Protein AF-A0A924TGC1-F1 (afdb_monomer_lite)

Radius of gyration: 15.34 Å; chains: 1; bounding box: 41×27×35 Å

Sequence (74 aa):
MDPRMLDYYNRELAYVREQGAEFATQFPKVAARLGMRDFEVADPYVERLLEGFAFMSARIQLKMDAEFPRFSQR

Structure (mmCIF, N/CA/C/O backbone):
data_AF-A0A924TGC1-F1
#
_entry.id   AF-A0A924TGC1-F1
#
loop_
_atom_site.group_PDB
_atom_site.id
_atom_site.type_symbol
_atom_site.label_atom_id
_atom_site.label_alt_id
_atom_site.label_comp_id
_atom_site.label_asym_id
_atom_site.label_entity_id
_atom_site.label_seq_id
_atom_site.pdbx_PDB_ins_code
_atom_site.Cartn_x
_atom_site.Cartn_y
_atom_site.Cartn_z
_atom_site.occupancy
_atom_site.B_iso_or_equiv
_atom_site.auth_seq_id
_atom_site.auth_comp_id
_atom_site.auth_asym_id
_atom_site.auth_atom_id
_atom_site.pdbx_PDB_model_num
ATOM 1 N N . MET A 1 1 ? 10.637 9.194 -16.304 1.00 70.81 1 MET A N 1
ATOM 2 C CA . MET A 1 1 ? 10.209 8.092 -15.412 1.00 70.81 1 MET A CA 1
ATOM 3 C C . MET A 1 1 ? 10.163 6.814 -16.231 1.00 70.81 1 MET A C 1
ATOM 5 O O . MET A 1 1 ? 9.833 6.908 -17.405 1.00 70.81 1 MET A O 1
ATOM 9 N N . ASP A 1 2 ? 10.520 5.667 -15.648 1.00 84.94 2 ASP A N 1
ATOM 10 C CA . ASP A 1 2 ? 10.365 4.359 -16.306 1.00 84.94 2 ASP A CA 1
ATOM 11 C C . ASP A 1 2 ? 8.865 4.083 -16.539 1.00 84.94 2 ASP A C 1
ATOM 13 O O . ASP A 1 2 ? 8.109 4.156 -15.568 1.00 84.94 2 ASP A O 1
ATOM 17 N N . PRO A 1 3 ? 8.413 3.786 -17.773 1.00 88.88 3 PRO A N 1
ATOM 18 C CA . PRO A 1 3 ? 7.004 3.509 -18.062 1.00 88.88 3 PRO A CA 1
ATOM 19 C C . PRO A 1 3 ? 6.417 2.358 -17.239 1.00 88.88 3 PRO A C 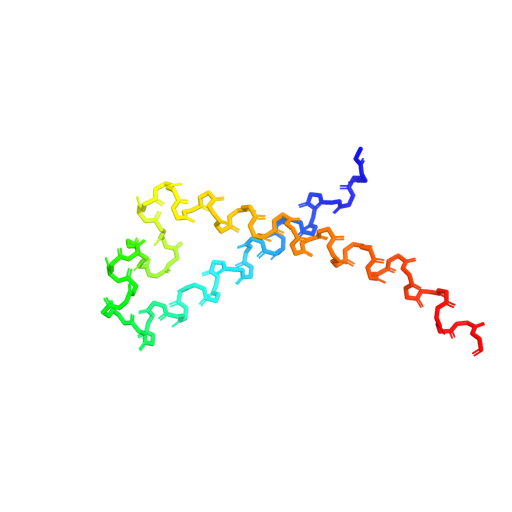1
ATOM 21 O O . PRO A 1 3 ? 5.228 2.370 -16.930 1.00 88.88 3 PRO A O 1
ATOM 24 N N . ARG A 1 4 ? 7.251 1.390 -16.837 1.00 92.62 4 ARG A N 1
ATOM 25 C CA . ARG A 1 4 ? 6.834 0.245 -16.018 1.00 92.62 4 ARG A CA 1
ATOM 26 C C . ARG A 1 4 ? 6.449 0.658 -14.605 1.00 92.62 4 ARG A C 1
ATOM 28 O O . ARG A 1 4 ? 5.704 -0.058 -13.956 1.00 92.62 4 ARG A O 1
ATOM 35 N N . MET A 1 5 ? 6.923 1.809 -14.126 1.00 94.94 5 MET A N 1
ATOM 36 C CA . MET A 1 5 ? 6.665 2.272 -12.763 1.00 94.94 5 MET A CA 1
ATOM 37 C C . MET A 1 5 ? 5.166 2.304 -12.446 1.00 94.94 5 MET A C 1
ATOM 39 O O . MET A 1 5 ? 4.786 1.867 -11.366 1.00 94.94 5 MET A O 1
ATOM 43 N N . LEU A 1 6 ? 4.325 2.769 -13.379 1.00 94.94 6 LEU A N 1
ATOM 44 C CA . LEU A 1 6 ? 2.879 2.859 -13.160 1.00 94.94 6 LEU A CA 1
ATOM 45 C C . LEU A 1 6 ? 2.254 1.488 -12.860 1.00 94.94 6 LEU A C 1
ATOM 47 O O . LEU A 1 6 ? 1.369 1.392 -12.016 1.00 94.94 6 LEU A O 1
ATOM 51 N N . ASP A 1 7 ? 2.741 0.434 -13.514 1.00 96.00 7 ASP A N 1
ATOM 52 C CA . ASP A 1 7 ? 2.282 -0.936 -13.288 1.00 96.00 7 ASP A CA 1
ATOM 53 C C . ASP A 1 7 ? 2.675 -1.434 -11.888 1.00 96.00 7 ASP A C 1
ATOM 55 O O . ASP A 1 7 ? 1.814 -1.861 -11.118 1.00 96.00 7 ASP A O 1
ATOM 59 N N . TYR A 1 8 ? 3.946 -1.262 -11.499 1.00 97.06 8 TYR A N 1
ATOM 60 C CA . TYR A 1 8 ? 4.400 -1.586 -10.139 1.00 97.06 8 TYR A CA 1
ATOM 61 C C . TYR A 1 8 ? 3.636 -0.786 -9.085 1.00 97.06 8 TYR A C 1
ATOM 63 O O . TYR A 1 8 ? 3.227 -1.344 -8.076 1.00 97.06 8 TYR A O 1
ATOM 71 N N . TYR A 1 9 ? 3.411 0.507 -9.316 1.00 97.06 9 TYR A N 1
ATOM 72 C CA . TYR A 1 9 ? 2.659 1.352 -8.395 1.00 97.06 9 TYR A CA 1
ATOM 73 C C . TYR A 1 9 ? 1.232 0.843 -8.193 1.00 97.06 9 TYR A C 1
ATOM 75 O O . TYR A 1 9 ? 0.809 0.666 -7.055 1.00 97.06 9 TYR A O 1
ATOM 83 N N . ASN A 1 10 ? 0.506 0.563 -9.277 1.00 96.06 10 ASN A N 1
ATOM 84 C CA . ASN A 1 10 ? -0.865 0.062 -9.188 1.00 96.06 10 ASN A CA 1
ATOM 85 C C . ASN A 1 10 ? -0.926 -1.309 -8.505 1.00 96.06 10 ASN A C 1
ATOM 87 O O . ASN A 1 10 ? -1.828 -1.553 -7.704 1.00 96.06 10 ASN A O 1
ATOM 91 N N . ARG A 1 11 ? 0.048 -2.184 -8.781 1.00 96.62 11 ARG A N 1
ATOM 92 C CA . ARG A 1 11 ? 0.166 -3.491 -8.129 1.00 96.62 11 ARG A CA 1
ATOM 93 C C . ARG A 1 11 ? 0.412 -3.358 -6.627 1.00 96.62 11 ARG A C 1
ATOM 95 O O . ARG A 1 11 ? -0.290 -3.991 -5.844 1.00 96.62 11 ARG A O 1
ATOM 102 N N . GLU A 1 12 ? 1.377 -2.535 -6.226 1.00 96.94 12 GLU A N 1
ATOM 103 C CA . GLU A 1 12 ? 1.689 -2.303 -4.812 1.00 96.94 12 GLU A CA 1
ATOM 104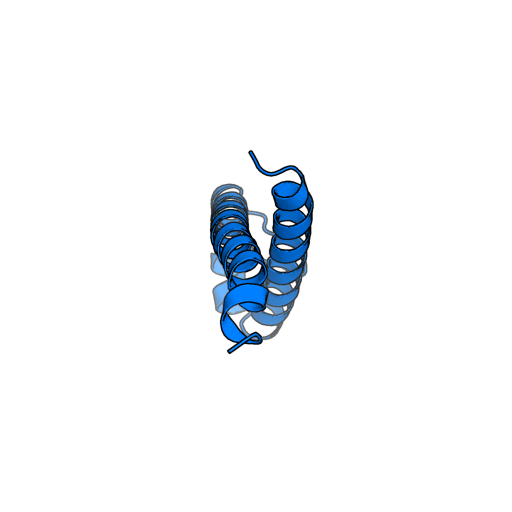 C C . GLU A 1 12 ? 0.529 -1.611 -4.091 1.00 96.94 12 GLU A C 1
ATOM 106 O O . GLU A 1 12 ? 0.202 -1.975 -2.967 1.00 96.94 12 GLU A O 1
ATOM 111 N N . LEU A 1 13 ? -0.154 -0.663 -4.7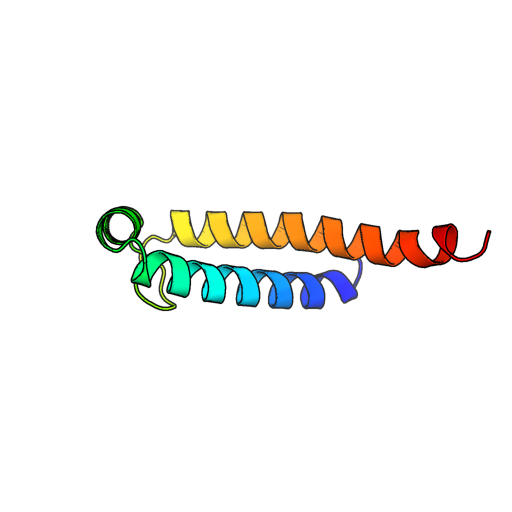37 1.00 95.75 13 LEU A N 1
ATOM 112 C CA . LEU A 1 13 ? -1.320 0.006 -4.158 1.00 95.75 13 LEU A CA 1
ATOM 113 C C . LEU A 1 13 ? -2.475 -0.974 -3.921 1.00 95.75 13 LEU A C 1
ATOM 115 O O . LEU A 1 13 ? -3.097 -0.947 -2.860 1.00 95.75 13 LEU A O 1
ATOM 119 N N . ALA A 1 14 ? -2.748 -1.857 -4.885 1.00 94.50 14 ALA A N 1
ATOM 120 C CA . ALA A 1 14 ? -3.751 -2.905 -4.726 1.00 94.50 14 ALA A CA 1
ATOM 121 C C . ALA A 1 14 ? -3.392 -3.849 -3.568 1.00 94.50 14 ALA A C 1
ATOM 123 O O . ALA A 1 14 ? -4.235 -4.106 -2.709 1.00 94.50 14 ALA A O 1
ATOM 124 N N . TYR A 1 15 ? -2.131 -4.284 -3.501 1.00 95.06 15 TYR A N 1
ATOM 125 C CA . TYR A 1 15 ? -1.627 -5.132 -2.422 1.00 95.06 15 TYR A CA 1
ATOM 126 C C . TYR A 1 15 ? -1.761 -4.463 -1.045 1.00 95.06 15 TYR A C 1
ATOM 128 O O . TYR A 1 15 ? -2.260 -5.070 -0.101 1.00 95.06 15 TYR A O 1
ATOM 136 N N . VAL A 1 16 ? -1.378 -3.189 -0.927 1.00 93.94 16 VAL A N 1
ATOM 137 C CA . VAL A 1 16 ? -1.480 -2.426 0.326 1.00 93.94 16 VAL A CA 1
ATOM 138 C C . VAL A 1 16 ? -2.933 -2.283 0.779 1.00 93.94 16 VAL A C 1
ATOM 140 O O . VAL A 1 16 ? -3.205 -2.404 1.971 1.00 93.94 16 VAL A O 1
ATOM 143 N N . ARG A 1 17 ? -3.875 -2.065 -0.145 1.00 91.94 17 ARG A N 1
ATOM 144 C CA . ARG A 1 17 ? -5.308 -1.986 0.183 1.00 91.94 17 ARG A CA 1
ATOM 145 C C . ARG A 1 17 ? -5.873 -3.328 0.642 1.00 91.94 17 ARG A C 1
ATOM 147 O O . ARG A 1 17 ? -6.593 -3.364 1.633 1.00 91.94 17 ARG A O 1
ATOM 154 N N . GLU A 1 18 ? -5.515 -4.421 -0.028 1.00 92.94 18 GLU A N 1
ATOM 155 C CA . GLU A 1 18 ? -5.926 -5.773 0.370 1.00 92.94 18 GLU A CA 1
ATOM 156 C C . GLU A 1 18 ? -5.403 -6.129 1.769 1.00 92.94 18 GLU A C 1
ATOM 158 O O . GLU A 1 18 ? -6.169 -6.536 2.643 1.00 92.94 18 GLU A O 1
ATOM 163 N N . GLN A 1 19 ? -4.117 -5.883 2.024 1.00 93.06 19 GLN A N 1
ATOM 164 C CA . GLN A 1 19 ? -3.516 -6.084 3.344 1.00 93.06 19 GLN A CA 1
ATOM 165 C C . GLN A 1 19 ? -4.110 -5.142 4.401 1.00 93.06 19 GLN A C 1
ATOM 167 O O . GLN A 1 19 ? -4.298 -5.532 5.553 1.00 93.06 19 GLN A O 1
ATOM 172 N N . GLY A 1 20 ? -4.455 -3.912 4.014 1.00 91.88 20 GLY A N 1
ATOM 173 C CA . GLY A 1 20 ? -5.168 -2.961 4.862 1.00 91.88 20 GLY A CA 1
ATOM 174 C C . GLY A 1 20 ? -6.553 -3.461 5.279 1.00 91.88 20 GLY A C 1
ATOM 175 O O . GLY A 1 20 ? -6.922 -3.313 6.445 1.00 91.88 20 GLY A O 1
ATOM 176 N N . ALA A 1 21 ? -7.288 -4.105 4.369 1.00 91.00 21 ALA A N 1
ATOM 177 C CA . ALA A 1 21 ? -8.591 -4.705 4.651 1.00 91.00 21 ALA A CA 1
ATOM 178 C C . ALA A 1 21 ? -8.485 -5.898 5.614 1.00 91.00 21 ALA A C 1
ATOM 180 O O . ALA A 1 21 ? -9.269 -6.020 6.565 1.00 91.00 21 ALA A O 1
ATOM 181 N N . GLU A 1 22 ? -7.478 -6.753 5.421 1.00 92.88 22 GLU A N 1
ATOM 182 C CA . GLU A 1 22 ? -7.189 -7.856 6.338 1.00 92.88 22 GLU A CA 1
ATOM 183 C C . GLU A 1 22 ? -6.808 -7.330 7.733 1.00 92.88 22 GLU A C 1
ATOM 185 O O . GLU A 1 22 ? -7.380 -7.759 8.741 1.00 92.88 22 GLU A O 1
ATOM 190 N N . PHE A 1 23 ? -5.928 -6.325 7.798 1.00 92.56 23 PHE A N 1
ATOM 191 C CA . PHE A 1 23 ? -5.567 -5.643 9.042 1.00 92.56 23 PHE A CA 1
ATOM 192 C C . PHE A 1 23 ? -6.792 -5.035 9.734 1.00 92.56 23 PHE A C 1
ATOM 194 O O . PHE A 1 23 ? -6.941 -5.159 10.953 1.00 92.56 23 PHE A O 1
ATOM 201 N N . ALA A 1 24 ? -7.697 -4.414 8.975 1.00 91.81 24 ALA A N 1
ATOM 202 C CA . ALA A 1 24 ? -8.910 -3.824 9.523 1.00 91.81 24 ALA A CA 1
ATOM 203 C C . ALA A 1 24 ? -9.849 -4.865 10.139 1.00 91.81 24 ALA A C 1
ATOM 205 O O . ALA A 1 24 ? -10.425 -4.627 11.204 1.00 91.81 24 ALA A O 1
ATOM 206 N N . THR A 1 25 ? -9.935 -6.037 9.513 1.00 91.81 25 THR A N 1
ATOM 207 C CA . THR A 1 25 ? -10.725 -7.171 10.003 1.00 91.81 25 THR A CA 1
ATOM 208 C C . THR A 1 25 ? -10.128 -7.760 11.283 1.00 91.81 25 THR A C 1
ATOM 210 O O . THR A 1 25 ? -10.855 -8.048 12.235 1.00 91.81 25 THR A O 1
ATOM 213 N N . GLN A 1 26 ? -8.803 -7.913 11.337 1.00 94.75 26 GLN A N 1
ATOM 214 C CA . GLN A 1 26 ? -8.103 -8.491 12.488 1.00 94.75 26 GLN A CA 1
ATOM 215 C C . GLN A 1 26 ? -8.009 -7.522 13.680 1.00 94.75 26 GLN A C 1
ATOM 217 O O . GLN A 1 26 ? -8.077 -7.948 14.835 1.00 94.75 26 GLN A O 1
ATOM 222 N N . PHE A 1 27 ? -7.888 -6.215 13.421 1.00 94.50 27 PHE A N 1
ATOM 223 C CA . PHE A 1 27 ? -7.653 -5.184 14.439 1.00 94.50 27 PHE A CA 1
ATOM 224 C C . PHE A 1 27 ? -8.668 -4.030 14.362 1.00 94.50 27 PHE A C 1
ATOM 226 O O . PHE A 1 27 ? -8.282 -2.860 14.236 1.00 94.50 27 PHE A O 1
ATOM 233 N N . PRO A 1 28 ? -9.975 -4.302 14.544 1.00 92.50 28 PRO A N 1
ATOM 234 C CA . PRO A 1 28 ? -11.042 -3.334 14.282 1.00 92.50 28 PRO A CA 1
ATOM 235 C C . PRO A 1 28 ? -10.934 -2.062 15.131 1.00 92.50 28 PRO A C 1
ATOM 237 O O . PRO A 1 28 ? -11.231 -0.965 14.666 1.00 92.50 28 PRO A O 1
ATOM 240 N N . LYS A 1 29 ? -10.449 -2.166 16.377 1.00 93.75 29 LYS A N 1
ATOM 241 C CA . LYS A 1 29 ? -10.268 -1.000 17.260 1.00 93.75 29 LYS A CA 1
ATOM 242 C C . LYS A 1 29 ? -9.187 -0.038 16.757 1.00 93.75 29 LYS A C 1
ATOM 244 O O . LYS A 1 29 ? -9.304 1.166 16.972 1.00 93.75 29 LYS A O 1
ATOM 249 N N . VAL A 1 30 ? -8.120 -0.560 16.151 1.00 92.88 30 VAL A N 1
ATOM 250 C CA . VAL A 1 30 ? -7.026 0.259 15.610 1.00 92.88 30 VAL A CA 1
ATOM 251 C C . VAL A 1 30 ? -7.440 0.825 14.258 1.00 92.88 30 VAL A C 1
ATOM 253 O O . VAL A 1 30 ? -7.323 2.027 14.047 1.00 92.88 30 VAL A O 1
ATOM 256 N N . ALA A 1 31 ? -8.017 -0.011 13.398 1.00 91.12 31 ALA A N 1
ATOM 257 C CA . ALA A 1 31 ? -8.513 0.383 12.086 1.00 91.12 31 ALA A CA 1
ATOM 258 C C . ALA A 1 31 ? -9.574 1.490 12.155 1.00 91.12 31 ALA A C 1
ATOM 260 O O . ALA A 1 31 ? -9.472 2.481 11.436 1.00 91.12 31 ALA A O 1
ATOM 261 N N . ALA A 1 32 ? -10.500 1.412 13.117 1.00 88.88 32 ALA A N 1
ATOM 262 C CA . ALA A 1 32 ? -11.490 2.463 13.352 1.00 88.88 32 ALA A CA 1
ATOM 263 C C . ALA A 1 32 ? -10.859 3.829 13.682 1.00 88.88 32 ALA A C 1
ATOM 265 O O . ALA A 1 32 ? -11.408 4.863 13.313 1.00 88.88 32 ALA A O 1
ATOM 266 N N . ARG A 1 33 ? -9.697 3.858 14.351 1.00 89.75 33 ARG A N 1
ATOM 267 C CA . ARG A 1 33 ? -8.972 5.111 14.639 1.00 89.75 33 ARG A CA 1
ATOM 268 C C . ARG A 1 33 ? -8.279 5.693 13.411 1.00 89.75 33 ARG A C 1
ATOM 270 O O . ARG A 1 33 ? -8.022 6.888 13.390 1.00 89.75 33 ARG A O 1
ATOM 277 N N . LEU A 1 34 ? -7.967 4.850 12.432 1.00 86.81 34 LEU A N 1
ATOM 278 C CA . LEU A 1 34 ? -7.346 5.228 11.163 1.00 86.81 34 LEU A CA 1
ATOM 279 C C . LEU A 1 34 ? -8.385 5.482 10.059 1.00 86.81 34 LEU A C 1
ATOM 281 O O . LEU A 1 34 ? -8.013 5.730 8.918 1.00 86.81 34 LEU A O 1
ATOM 285 N N . GLY A 1 35 ? -9.682 5.386 10.374 1.00 87.25 35 GLY A N 1
ATOM 286 C CA . GLY A 1 35 ? -10.750 5.497 9.380 1.00 87.25 35 GLY A CA 1
ATOM 287 C C . GLY A 1 35 ? -10.740 4.368 8.346 1.00 87.25 35 GLY A C 1
ATOM 288 O O . GLY A 1 35 ? -11.287 4.547 7.264 1.00 87.25 35 GLY A O 1
ATOM 289 N N . MET A 1 36 ? -10.110 3.230 8.651 1.00 86.88 36 MET A N 1
ATOM 290 C CA . MET A 1 36 ? -10.020 2.080 7.753 1.00 86.88 36 MET A CA 1
ATOM 291 C C . MET A 1 36 ? -11.189 1.130 8.002 1.00 86.88 36 MET A C 1
ATOM 293 O O . MET A 1 36 ? -11.419 0.703 9.140 1.00 86.88 36 MET A O 1
ATOM 297 N N . ARG A 1 37 ? -11.910 0.777 6.939 1.00 79.44 37 ARG A N 1
ATOM 298 C CA . ARG A 1 37 ? -12.983 -0.214 6.960 1.00 79.44 37 ARG A CA 1
ATOM 299 C C . ARG A 1 37 ? -13.002 -0.972 5.641 1.00 79.44 37 ARG A C 1
ATOM 301 O O . ARG A 1 37 ? -13.212 -0.371 4.594 1.00 79.44 37 ARG A O 1
ATOM 308 N N . ASP A 1 38 ? -12.854 -2.291 5.707 1.00 78.88 38 ASP A N 1
ATOM 309 C CA . ASP A 1 38 ? -12.779 -3.140 4.517 1.00 78.88 38 ASP A CA 1
ATOM 310 C C . ASP A 1 38 ? -11.731 -2.578 3.530 1.00 78.88 38 ASP A C 1
ATOM 312 O O . ASP A 1 38 ? -10.594 -2.329 3.926 1.00 78.88 38 ASP A O 1
ATOM 316 N N . PHE A 1 39 ? -12.105 -2.331 2.273 1.00 74.69 39 PHE A N 1
ATOM 317 C CA . PHE A 1 39 ? -11.229 -1.744 1.249 1.00 74.69 39 PHE A CA 1
ATOM 318 C C . PHE A 1 39 ? -11.173 -0.208 1.254 1.00 74.69 39 PHE A C 1
ATOM 320 O O . PHE A 1 39 ? -10.456 0.376 0.441 1.00 74.69 39 PHE A O 1
ATOM 327 N N . GLU A 1 40 ? -11.930 0.454 2.127 1.00 77.44 40 GLU A N 1
ATOM 328 C CA . GLU A 1 40 ? -12.060 1.907 2.140 1.00 77.44 40 GLU A CA 1
ATOM 329 C C . GLU A 1 40 ? -11.281 2.532 3.300 1.00 77.44 40 GLU A C 1
ATOM 331 O O . GLU A 1 40 ? -11.388 2.132 4.463 1.00 77.44 40 GLU A O 1
ATOM 336 N N . VAL A 1 41 ? -10.520 3.575 2.978 1.00 85.94 41 VAL A N 1
ATOM 337 C CA . VAL A 1 41 ? -9.868 4.447 3.953 1.00 85.94 41 VAL A CA 1
ATOM 338 C C . VAL A 1 41 ? -10.564 5.799 3.887 1.00 85.94 41 VAL A C 1
ATOM 340 O O . VAL A 1 41 ? -10.392 6.567 2.944 1.00 85.94 41 VAL A O 1
ATOM 343 N N . ALA A 1 42 ? -11.397 6.077 4.885 1.00 84.19 42 ALA A N 1
ATOM 344 C CA . ALA A 1 42 ? -12.215 7.285 4.923 1.00 84.19 42 ALA A CA 1
ATOM 345 C C . ALA A 1 42 ? -11.388 8.557 5.172 1.00 84.19 42 ALA A C 1
ATOM 347 O O . ALA A 1 42 ? -11.825 9.649 4.813 1.00 84.19 42 ALA A O 1
ATOM 348 N N . ASP A 1 43 ? -10.211 8.429 5.794 1.00 88.19 43 ASP A N 1
ATOM 349 C CA . ASP A 1 43 ? -9.300 9.547 6.037 1.00 88.19 43 ASP A CA 1
ATOM 350 C C . ASP A 1 43 ? -8.400 9.799 4.805 1.00 88.19 43 ASP A C 1
ATOM 352 O O . ASP A 1 43 ? -7.536 8.971 4.490 1.00 88.19 43 ASP A O 1
ATOM 356 N N . PRO A 1 44 ? -8.523 10.959 4.127 1.00 90.19 44 PRO A N 1
ATOM 357 C CA . PRO A 1 44 ? -7.725 11.270 2.942 1.00 90.19 44 PRO A CA 1
ATOM 358 C C . PRO A 1 44 ? -6.217 11.352 3.202 1.00 90.19 44 PRO A C 1
ATOM 360 O O . PRO A 1 44 ? -5.427 11.217 2.269 1.00 90.19 44 PRO A O 1
ATOM 363 N N . TYR A 1 45 ? -5.788 11.640 4.432 1.00 92.69 45 TYR A N 1
ATOM 364 C CA . TYR A 1 45 ? -4.370 11.696 4.782 1.00 92.69 45 TYR A CA 1
ATOM 365 C C . TYR A 1 45 ? -3.785 10.301 4.964 1.00 92.69 45 TYR A C 1
ATOM 367 O O . TYR A 1 45 ? -2.650 10.069 4.550 1.00 92.69 45 TYR A O 1
ATOM 375 N N . VAL A 1 46 ? -4.559 9.376 5.536 1.00 90.62 46 VAL A N 1
ATOM 376 C CA . VAL A 1 46 ? -4.158 7.969 5.644 1.00 90.62 46 VAL A CA 1
ATOM 377 C C . VAL A 1 46 ? -4.095 7.346 4.252 1.00 90.62 46 VAL A C 1
ATOM 379 O O . VAL A 1 46 ? -3.084 6.732 3.926 1.00 90.62 46 VAL A O 1
ATOM 382 N N . GLU A 1 47 ? -5.088 7.589 3.393 1.00 91.62 47 GLU A N 1
ATOM 383 C CA . GLU A 1 47 ? -5.065 7.089 2.011 1.00 91.62 47 GLU A CA 1
ATOM 384 C C . GLU A 1 47 ? -3.836 7.608 1.247 1.00 91.62 47 GLU A C 1
ATOM 386 O O . GLU A 1 47 ? -3.071 6.824 0.690 1.00 91.62 47 GLU A O 1
ATOM 391 N N . ARG A 1 48 ? -3.551 8.916 1.315 1.00 94.44 48 ARG A N 1
ATOM 392 C CA . ARG A 1 48 ? -2.350 9.502 0.689 1.00 94.44 48 ARG A CA 1
ATOM 393 C C . ARG A 1 48 ? -1.042 8.950 1.253 1.00 94.44 48 ARG A C 1
ATOM 395 O O . ARG A 1 48 ? -0.050 8.862 0.530 1.00 94.44 48 ARG A O 1
ATOM 402 N N . LEU A 1 49 ? -1.007 8.607 2.541 1.00 94.75 49 LEU A N 1
ATOM 403 C CA . LEU A 1 49 ? 0.159 7.973 3.152 1.00 94.75 49 LEU A CA 1
ATOM 404 C C . LEU A 1 49 ? 0.373 6.565 2.583 1.00 94.75 49 LEU A C 1
ATOM 406 O O . LEU A 1 49 ? 1.509 6.212 2.266 1.00 94.75 49 LEU A O 1
ATOM 410 N N . LEU A 1 50 ? -0.701 5.788 2.421 1.00 93.62 50 LEU A N 1
ATOM 411 C CA . LEU A 1 50 ? -0.651 4.454 1.8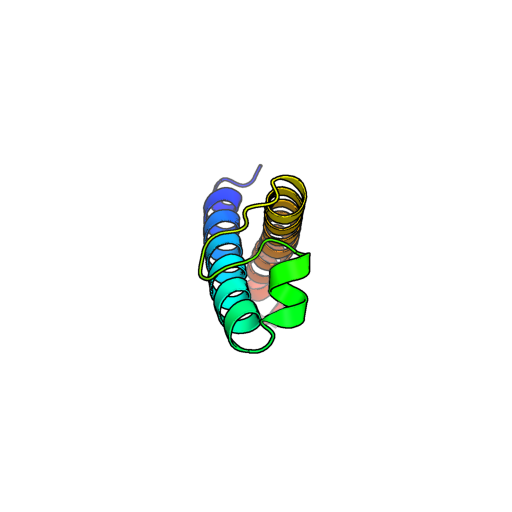19 1.00 93.62 50 LEU A CA 1
ATOM 412 C C . LEU A 1 50 ? -0.256 4.515 0.339 1.00 93.62 50 LEU A C 1
ATOM 414 O O . LEU A 1 50 ? 0.581 3.726 -0.095 1.00 93.62 50 LEU A O 1
ATOM 418 N N . GLU A 1 51 ? -0.760 5.494 -0.413 1.00 95.19 51 GLU A N 1
ATOM 419 C CA . GLU A 1 51 ? -0.317 5.782 -1.783 1.00 95.19 51 GLU A CA 1
ATOM 420 C C . GLU A 1 51 ? 1.182 6.125 -1.827 1.00 95.19 51 GLU A C 1
ATOM 422 O O . GLU A 1 51 ? 1.937 5.576 -2.632 1.00 95.19 51 GLU A O 1
ATOM 427 N N . GLY A 1 52 ? 1.659 6.981 -0.918 1.00 97.06 52 GLY A N 1
ATOM 428 C CA . GLY A 1 52 ? 3.081 7.314 -0.798 1.00 97.06 52 GLY A CA 1
ATOM 429 C C . GLY A 1 52 ? 3.952 6.099 -0.460 1.00 97.06 52 GLY A C 1
ATOM 430 O O . GLY A 1 52 ? 5.029 5.921 -1.038 1.00 97.06 52 GLY A O 1
ATOM 431 N N . PHE A 1 53 ? 3.474 5.229 0.432 1.00 96.31 53 PHE A N 1
ATOM 432 C CA . PHE A 1 53 ? 4.129 3.967 0.764 1.00 96.31 53 PHE A CA 1
ATOM 433 C C . PHE A 1 53 ? 4.188 3.025 -0.446 1.00 96.31 53 PHE A C 1
ATOM 435 O O . PHE A 1 53 ? 5.271 2.552 -0.791 1.00 96.31 53 PHE A O 1
ATOM 442 N N . ALA A 1 54 ? 3.068 2.824 -1.147 1.00 97.00 54 ALA A N 1
ATOM 443 C CA . ALA A 1 54 ? 3.002 2.016 -2.363 1.00 97.00 54 ALA A CA 1
ATOM 444 C C . ALA A 1 54 ? 3.955 2.540 -3.449 1.00 97.00 54 ALA A C 1
ATOM 446 O O . ALA A 1 54 ? 4.670 1.765 -4.081 1.00 97.00 54 ALA A O 1
ATOM 447 N N . PHE A 1 55 ? 4.055 3.861 -3.615 1.00 97.12 55 PHE A N 1
ATOM 448 C CA . PHE A 1 55 ? 5.010 4.490 -4.530 1.00 97.12 55 PHE A CA 1
ATOM 449 C C . PHE A 1 55 ? 6.466 4.171 -4.173 1.00 97.12 55 PHE A C 1
ATOM 451 O O . PHE A 1 55 ? 7.274 3.863 -5.054 1.00 97.12 55 PHE A O 1
ATOM 458 N N . MET A 1 56 ? 6.829 4.238 -2.890 1.00 97.75 56 MET A N 1
ATOM 459 C CA . MET A 1 56 ? 8.182 3.899 -2.444 1.00 97.75 56 MET A CA 1
ATOM 460 C C . MET A 1 56 ? 8.489 2.409 -2.634 1.00 97.75 56 MET A C 1
ATOM 462 O O . MET A 1 56 ? 9.548 2.082 -3.177 1.00 97.75 56 MET A O 1
ATOM 466 N N . SER A 1 57 ? 7.562 1.525 -2.261 1.00 97.50 57 SER A N 1
ATOM 467 C CA . SER A 1 57 ? 7.691 0.073 -2.438 1.00 97.50 57 SER A CA 1
ATOM 468 C C . SER A 1 57 ? 7.821 -0.311 -3.913 1.00 97.50 57 SER A C 1
ATOM 470 O O . SER A 1 57 ? 8.738 -1.047 -4.279 1.00 97.50 57 SER A O 1
ATOM 472 N N . ALA A 1 58 ? 7.014 0.292 -4.790 1.00 97.19 58 ALA A N 1
ATOM 473 C CA . ALA A 1 58 ? 7.072 0.071 -6.234 1.00 97.19 58 ALA A CA 1
ATOM 474 C C . ALA A 1 58 ? 8.438 0.440 -6.828 1.00 97.19 58 ALA A C 1
ATOM 476 O O . ALA A 1 58 ? 8.972 -0.270 -7.681 1.00 97.19 58 ALA A O 1
ATOM 477 N N . ARG A 1 59 ? 9.054 1.532 -6.353 1.00 95.75 59 ARG A N 1
ATOM 478 C CA . ARG A 1 59 ? 10.409 1.917 -6.780 1.00 95.75 59 ARG A CA 1
ATOM 479 C C . ARG A 1 59 ? 11.466 0.911 -6.339 1.00 95.75 59 ARG A C 1
ATOM 481 O O . ARG A 1 59 ? 12.427 0.694 -7.078 1.00 95.75 59 ARG A O 1
ATOM 488 N N . ILE A 1 60 ? 11.317 0.342 -5.143 1.00 95.56 60 ILE A N 1
ATOM 489 C CA . ILE A 1 60 ? 12.222 -0.691 -4.634 1.00 95.56 60 ILE A CA 1
ATOM 490 C C . ILE A 1 60 ? 12.086 -1.946 -5.495 1.00 95.56 60 ILE A C 1
ATOM 492 O O . ILE A 1 60 ? 13.103 -2.423 -5.995 1.00 95.56 60 ILE A O 1
ATOM 496 N N . GLN A 1 61 ? 10.860 -2.410 -5.755 1.00 94.50 61 GLN A N 1
ATOM 497 C CA . GLN A 1 61 ? 10.621 -3.584 -6.599 1.00 94.50 61 GLN A CA 1
ATOM 498 C C . GLN A 1 61 ? 11.170 -3.427 -8.012 1.00 94.50 61 GLN A C 1
ATOM 500 O O . GLN A 1 61 ? 11.973 -4.242 -8.459 1.00 94.50 61 GLN A O 1
ATOM 505 N N . LEU A 1 62 ? 10.862 -2.308 -8.668 1.00 94.38 62 LEU A N 1
ATOM 506 C CA . LEU A 1 62 ? 11.388 -2.016 -9.998 1.00 94.38 62 LEU A CA 1
ATOM 507 C C . LEU A 1 62 ? 12.926 -2.055 -10.038 1.00 94.38 62 LEU A C 1
ATOM 509 O O . LEU A 1 62 ? 13.517 -2.517 -11.016 1.00 94.38 62 LEU A O 1
ATOM 513 N N . LYS A 1 63 ? 13.592 -1.564 -8.983 1.00 92.12 63 LYS A N 1
ATOM 514 C CA . LYS A 1 63 ? 15.054 -1.602 -8.890 1.00 92.12 63 LYS A CA 1
ATOM 515 C C . LYS A 1 63 ? 15.568 -3.023 -8.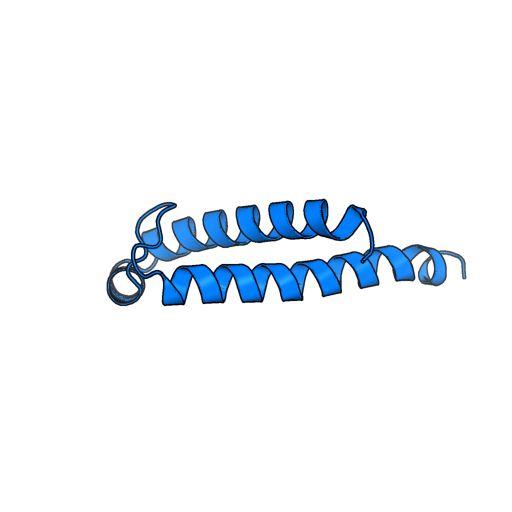655 1.00 92.12 63 LYS A C 1
ATOM 517 O O . LYS A 1 63 ? 16.560 -3.392 -9.273 1.00 92.12 63 LYS A O 1
ATOM 522 N N . MET A 1 64 ? 14.920 -3.802 -7.790 1.00 91.38 64 MET A N 1
ATOM 523 C CA . MET A 1 64 ? 15.306 -5.191 -7.523 1.00 91.38 64 MET A CA 1
ATOM 524 C C . MET A 1 64 ? 15.213 -6.043 -8.792 1.00 91.38 64 MET A C 1
ATOM 526 O O . MET A 1 64 ? 16.197 -6.684 -9.158 1.00 91.38 64 MET A O 1
ATOM 530 N N . ASP A 1 65 ? 14.106 -5.952 -9.527 1.00 89.44 65 ASP A N 1
ATOM 531 C CA . ASP A 1 65 ? 13.905 -6.708 -10.767 1.00 89.44 65 ASP A CA 1
ATOM 532 C C . ASP A 1 65 ? 14.876 -6.283 -11.883 1.00 89.44 65 ASP A C 1
ATOM 534 O O . ASP A 1 65 ? 15.288 -7.100 -12.706 1.00 89.44 65 ASP A O 1
ATOM 538 N N . ALA A 1 66 ? 15.319 -5.021 -11.896 1.00 87.06 66 ALA A N 1
ATOM 539 C CA . ALA A 1 66 ? 16.352 -4.544 -12.821 1.00 87.06 66 ALA A CA 1
ATOM 540 C C . ALA A 1 66 ? 17.786 -4.985 -12.443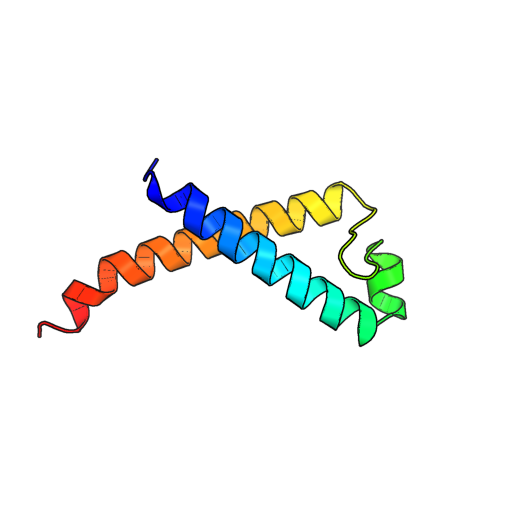 1.00 87.06 66 ALA A C 1
ATOM 542 O O . ALA A 1 66 ? 18.686 -4.991 -13.290 1.00 87.06 66 ALA A O 1
ATOM 543 N N . GLU A 1 67 ? 18.039 -5.309 -11.175 1.00 81.75 67 GLU A N 1
ATOM 544 C CA . GLU A 1 67 ? 19.334 -5.797 -10.675 1.00 81.75 67 GLU A CA 1
ATOM 545 C C . GLU A 1 67 ? 19.428 -7.334 -10.732 1.00 81.75 67 GLU A C 1
ATOM 547 O O . GLU A 1 67 ? 20.521 -7.874 -10.899 1.00 81.75 67 GLU A O 1
ATOM 552 N N . PHE A 1 68 ? 18.299 -8.048 -10.672 1.00 70.81 68 PHE A N 1
ATOM 553 C CA . PHE A 1 68 ? 18.242 -9.515 -10.631 1.00 70.81 68 PHE A CA 1
ATOM 554 C C . PHE A 1 68 ? 18.992 -10.230 -11.777 1.00 70.81 68 PHE A C 1
ATOM 556 O O . PHE A 1 68 ? 19.759 -11.155 -11.492 1.00 70.81 68 PHE A O 1
ATOM 563 N N . PRO A 1 69 ? 18.896 -9.795 -13.054 1.00 65.50 69 PRO A N 1
ATOM 564 C CA . PRO A 1 69 ? 19.633 -10.420 -14.157 1.00 65.50 69 PRO A CA 1
ATOM 565 C C . PRO A 1 69 ? 21.156 -10.314 -14.017 1.00 65.50 69 PRO A C 1
ATOM 567 O O . PRO A 1 69 ? 21.883 -11.149 -14.545 1.00 65.50 69 PRO A O 1
ATOM 570 N N . ARG A 1 70 ? 21.658 -9.298 -13.299 1.00 62.88 70 ARG A N 1
ATOM 571 C CA . ARG A 1 70 ? 23.098 -9.130 -13.038 1.00 62.88 70 ARG A CA 1
ATOM 572 C C . ARG A 1 70 ? 23.605 -10.051 -11.933 1.00 62.88 70 ARG A C 1
ATOM 574 O O . ARG A 1 70 ? 24.805 -10.308 -11.875 1.00 62.88 70 ARG A O 1
ATOM 581 N N . PHE A 1 71 ? 22.714 -10.522 -11.062 1.00 60.81 71 PHE A N 1
ATOM 582 C CA . PHE A 1 71 ? 23.066 -11.391 -9.945 1.00 60.81 71 PHE A CA 1
ATOM 583 C C . PHE A 1 71 ? 23.058 -12.877 -10.334 1.00 60.81 71 PHE A C 1
ATOM 585 O O . PHE A 1 71 ? 23.935 -13.611 -9.895 1.00 60.81 71 PHE A O 1
ATOM 592 N N . SER A 1 72 ? 22.121 -13.318 -11.185 1.00 67.44 72 SER A N 1
ATOM 593 C CA . SER A 1 72 ? 21.979 -14.733 -11.577 1.00 67.44 72 SER A CA 1
ATOM 594 C C . SER A 1 72 ? 22.871 -15.193 -12.740 1.00 67.44 72 SER A C 1
ATOM 596 O O . SER A 1 72 ? 22.901 -16.383 -13.037 1.00 67.44 72 SER A O 1
ATOM 598 N N . GLN A 1 73 ? 23.596 -14.283 -13.399 1.00 63.09 73 GLN A N 1
ATOM 599 C CA . GLN A 1 73 ? 24.509 -14.586 -14.516 1.00 63.09 73 GLN A CA 1
ATOM 600 C C . GLN A 1 73 ? 25.994 -14.675 -14.102 1.00 63.09 73 GLN A C 1
ATOM 602 O O . GLN A 1 73 ? 26.873 -14.493 -14.945 1.00 63.09 73 GLN A O 1
ATOM 607 N N . ARG A 1 74 ? 26.294 -14.918 -12.820 1.00 50.38 74 ARG A N 1
ATOM 608 C CA . ARG A 1 74 ? 27.662 -15.149 -12.323 1.00 50.38 74 ARG A CA 1
ATOM 609 C C . ARG A 1 74 ? 27.906 -16.602 -11.958 1.00 50.38 74 ARG A C 1
ATOM 611 O O . ARG A 1 74 ? 26.975 -17.220 -11.402 1.00 50.38 74 ARG A O 1
#

Secondary structure (DSSP, 8-state):
--TTHHHHHHHHHHHHHHHHHHHHHH-HHHHHHTTEETTEE--HHHHHHHHHHHHHHHHHHHHHHHHHHHHTT-

pLDDT: mean 88.78, std 10.08, range [50.38, 97.75]

Foldseek 3Di:
DPPCLVVQLVVLLVVLLQVLQVCCVVPVVVCVVQCHHRSDRPDPVSSVVSSVVSSVVSVVVVVCVVCVVVVVPD